Protein AF-U9UPV9-F1 (afdb_monomer_lite)

Sequence (85 aa):
MKSTTAIIVGLIQYEPPVIDDTTQEEITAGKHVVKLEDISLVSTNRNNTNGQSLNLPWMNAQSTALEENPIPNMSTSPVNNEGSS

Organism: Rhizophagus irregularis (strain DAOM 181602 / DAOM 197198 / MUCL 43194) (NCBI:txid747089)

Structure (mmCIF, N/CA/C/O backbone):
data_AF-U9UPV9-F1
#
_entry.id   AF-U9UPV9-F1
#
loop_
_atom_site.group_PDB
_atom_site.id
_atom_site.type_symbol
_atom_site.label_atom_id
_atom_site.label_alt_id
_atom_site.label_comp_id
_atom_site.label_asym_id
_atom_site.label_entity_id
_atom_site.label_seq_id
_atom_site.pdbx_PDB_ins_code
_atom_site.Cartn_x
_atom_site.Cartn_y
_atom_site.Cartn_z
_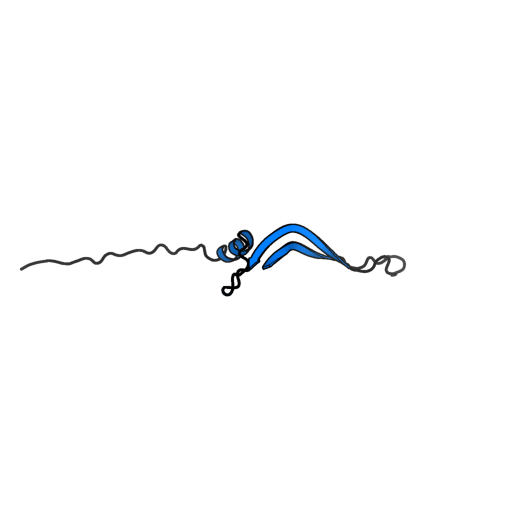atom_site.occupancy
_atom_site.B_iso_or_equiv
_atom_site.auth_seq_id
_atom_site.auth_comp_id
_atom_site.auth_asym_id
_atom_site.auth_atom_id
_atom_site.pdbx_PDB_model_num
ATOM 1 N N . MET A 1 1 ? -10.931 13.988 25.877 1.00 67.38 1 MET A N 1
ATOM 2 C CA . MET A 1 1 ? -10.783 14.368 24.447 1.00 67.38 1 MET A CA 1
ATOM 3 C C . MET A 1 1 ? -11.075 13.137 23.605 1.00 67.38 1 MET A C 1
ATOM 5 O O . MET A 1 1 ? -10.663 12.051 24.001 1.00 67.38 1 MET A O 1
ATOM 9 N N . LYS A 1 2 ? -11.786 13.279 22.482 1.00 76.19 2 LYS A N 1
ATOM 10 C CA . LYS A 1 2 ? -12.016 12.167 21.547 1.00 76.19 2 LYS A CA 1
ATOM 11 C C . LYS A 1 2 ? -10.867 12.123 20.539 1.00 76.19 2 LYS A C 1
ATOM 13 O O . LYS A 1 2 ? -10.499 13.164 20.006 1.00 76.19 2 LYS A O 1
ATOM 18 N N . SER A 1 3 ? -10.295 10.947 20.320 1.00 83.19 3 SER A N 1
ATOM 19 C CA . SER A 1 3 ? -9.255 10.702 19.321 1.00 83.19 3 SER A CA 1
ATOM 20 C C . SER A 1 3 ? -9.708 9.565 18.416 1.00 83.19 3 SER A C 1
ATOM 22 O O . SER A 1 3 ? -10.309 8.605 18.894 1.00 83.19 3 SER A O 1
ATOM 24 N N . THR A 1 4 ? -9.426 9.674 17.124 1.00 86.12 4 THR A N 1
ATOM 25 C CA . THR A 1 4 ? -9.716 8.628 16.145 1.00 86.12 4 THR A CA 1
ATOM 26 C C . THR A 1 4 ? -8.395 8.125 15.593 1.00 86.12 4 THR A C 1
ATOM 28 O O . THR A 1 4 ? -7.622 8.912 15.050 1.00 86.12 4 THR A O 1
ATOM 31 N N . THR A 1 5 ? -8.139 6.829 15.733 1.00 87.38 5 THR A N 1
ATOM 32 C CA . THR A 1 5 ? -6.977 6.155 15.152 1.00 87.38 5 THR A CA 1
ATOM 33 C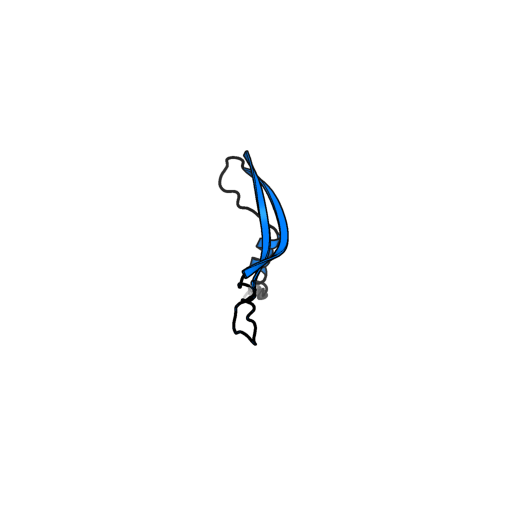 C . THR A 1 5 ? -7.426 5.382 13.920 1.00 87.38 5 THR A C 1
ATOM 35 O O . THR A 1 5 ? -8.365 4.593 14.005 1.00 87.38 5 THR A O 1
ATOM 38 N N . ALA A 1 6 ? -6.758 5.593 12.788 1.00 88.56 6 ALA A N 1
ATOM 39 C CA . ALA A 1 6 ? -6.923 4.762 11.601 1.00 88.56 6 ALA A CA 1
ATOM 40 C C . ALA A 1 6 ? -5.835 3.687 11.580 1.00 88.56 6 ALA A C 1
ATOM 42 O O . ALA A 1 6 ? -4.665 3.985 11.822 1.00 88.56 6 ALA A O 1
ATOM 43 N N . ILE A 1 7 ? -6.226 2.452 11.294 1.00 89.00 7 ILE A N 1
ATOM 44 C CA . ILE A 1 7 ? -5.317 1.330 11.096 1.00 89.00 7 ILE A CA 1
ATOM 45 C C . ILE A 1 7 ? -5.518 0.819 9.689 1.00 89.00 7 ILE A C 1
ATOM 47 O O . ILE A 1 7 ? -6.641 0.555 9.271 1.00 89.00 7 ILE A O 1
ATOM 51 N N . ILE A 1 8 ? -4.406 0.714 8.979 1.00 91.38 8 ILE A N 1
ATOM 52 C CA . ILE A 1 8 ? -4.357 0.326 7.584 1.00 91.38 8 ILE A CA 1
ATOM 53 C C . ILE A 1 8 ? -3.584 -0.984 7.531 1.00 91.38 8 ILE A C 1
ATOM 55 O O . ILE A 1 8 ? -2.433 -1.038 7.965 1.00 91.38 8 ILE A O 1
ATOM 59 N N . VAL A 1 9 ? -4.231 -2.030 7.029 1.00 90.56 9 VAL A N 1
ATOM 60 C CA . VAL A 1 9 ? -3.633 -3.351 6.840 1.00 90.56 9 VAL A CA 1
ATOM 61 C C . VAL A 1 9 ? -3.413 -3.550 5.353 1.00 90.56 9 VAL A C 1
ATOM 63 O O . VAL A 1 9 ? -4.288 -3.274 4.533 1.00 90.56 9 VAL A O 1
ATOM 66 N N . GLY A 1 10 ? -2.220 -3.995 4.995 1.00 92.25 10 GLY A N 1
ATOM 67 C CA . GLY A 1 10 ? -1.870 -4.219 3.609 1.00 92.25 10 GLY A CA 1
ATOM 68 C C . GLY A 1 10 ? -0.443 -4.704 3.446 1.00 92.25 10 GLY A C 1
ATOM 69 O O . GLY A 1 10 ? 0.352 -4.702 4.388 1.00 92.25 10 GLY A O 1
ATOM 70 N N . LEU A 1 11 ? -0.121 -5.093 2.220 1.00 95.19 11 LEU A N 1
ATOM 71 C CA . LEU A 1 11 ? 1.203 -5.549 1.830 1.00 95.19 11 LEU A CA 1
ATOM 72 C C . LEU A 1 11 ? 1.959 -4.423 1.140 1.00 95.19 11 LEU A C 1
ATOM 74 O O . LEU A 1 11 ? 1.445 -3.767 0.233 1.00 95.19 11 LEU A O 1
ATOM 78 N N . ILE A 1 12 ? 3.210 -4.234 1.544 1.00 94.75 12 ILE A N 1
ATOM 79 C CA . ILE A 1 12 ? 4.143 -3.352 0.850 1.00 94.75 12 ILE A CA 1
ATOM 80 C C . ILE A 1 12 ? 5.000 -4.231 -0.052 1.00 94.75 12 ILE A C 1
ATOM 82 O O . ILE A 1 12 ? 5.740 -5.088 0.425 1.00 94.75 12 ILE A O 1
ATOM 86 N N . GLN A 1 13 ? 4.898 -4.014 -1.357 1.00 95.69 13 GLN A N 1
ATOM 87 C CA . GLN A 1 13 ? 5.658 -4.737 -2.365 1.00 95.69 13 GLN A CA 1
ATOM 88 C C . GLN A 1 13 ? 6.522 -3.756 -3.151 1.00 95.69 13 GLN A C 1
ATOM 90 O O . GLN A 1 13 ? 6.078 -2.666 -3.501 1.00 95.69 13 GLN A O 1
ATOM 95 N N . TYR A 1 14 ? 7.763 -4.135 -3.435 1.00 97.06 14 TYR A N 1
ATOM 96 C CA . TYR A 1 14 ? 8.594 -3.407 -4.386 1.00 97.06 14 TYR A CA 1
ATOM 97 C C . TYR A 1 14 ? 8.357 -3.941 -5.801 1.00 97.06 14 TYR A C 1
ATOM 99 O O . TYR A 1 14 ? 8.408 -5.151 -6.023 1.00 97.06 14 TYR A O 1
ATOM 107 N N . GLU A 1 15 ? 8.108 -3.038 -6.742 1.00 96.62 15 GLU A N 1
ATOM 108 C CA . GLU A 1 15 ? 8.101 -3.311 -8.176 1.00 96.62 15 GLU A CA 1
ATOM 109 C C . GLU A 1 15 ? 9.413 -2.767 -8.769 1.00 96.62 15 GLU A C 1
ATOM 111 O O . GLU A 1 15 ? 9.672 -1.565 -8.639 1.00 96.62 15 GLU A O 1
ATOM 116 N N . PRO A 1 16 ? 10.266 -3.622 -9.367 1.00 95.44 16 PRO A N 1
ATOM 117 C CA . PRO A 1 16 ? 11.527 -3.185 -9.959 1.00 95.44 16 PRO A CA 1
ATOM 118 C C . PRO A 1 16 ? 11.299 -2.293 -11.190 1.00 95.44 16 PRO A C 1
ATOM 120 O O . PRO A 1 16 ? 10.216 -2.333 -11.782 1.00 95.44 16 PRO A O 1
ATOM 123 N N . PRO A 1 17 ? 12.304 -1.488 -11.582 1.00 95.88 17 PRO A N 1
ATOM 124 C CA . PRO A 1 17 ? 12.227 -0.684 -12.795 1.00 95.88 17 PRO A CA 1
ATOM 125 C C . PRO A 1 17 ? 12.042 -1.561 -14.036 1.00 95.88 17 PRO A C 1
ATOM 127 O O . PRO A 1 17 ? 12.515 -2.698 -14.090 1.00 95.88 17 PRO A O 1
ATOM 130 N N . VAL A 1 18 ? 11.371 -1.007 -15.044 1.00 96.44 18 VAL A N 1
ATOM 131 C CA . VAL A 1 18 ? 11.217 -1.637 -16.358 1.00 96.44 18 VAL A CA 1
ATOM 132 C C . VAL A 1 18 ? 12.299 -1.086 -17.274 1.00 96.44 18 VAL A C 1
ATOM 134 O O . VAL A 1 18 ? 12.357 0.124 -17.495 1.00 96.44 18 VAL A O 1
ATOM 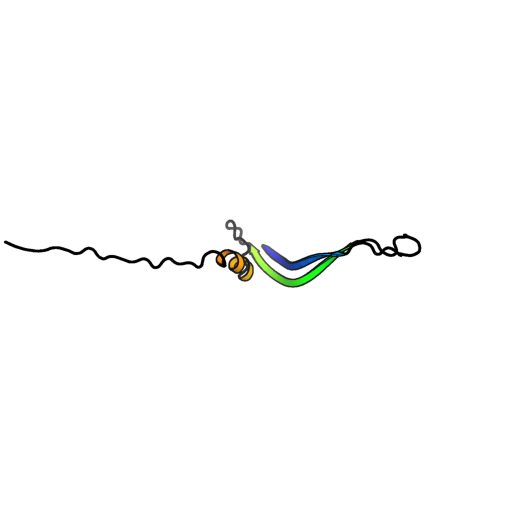137 N N . ILE A 1 19 ? 13.138 -1.973 -17.801 1.00 96.25 19 ILE A N 1
ATOM 138 C CA . ILE A 1 19 ? 14.228 -1.644 -18.723 1.00 96.25 19 ILE A CA 1
ATOM 139 C C . ILE A 1 19 ? 13.821 -2.104 -20.125 1.00 96.25 19 ILE A C 1
ATOM 141 O O . ILE A 1 19 ? 13.257 -3.186 -20.280 1.00 96.25 19 ILE A O 1
ATOM 145 N N . ASP A 1 20 ? 14.074 -1.276 -21.137 1.00 95.19 20 ASP A N 1
ATOM 146 C CA . ASP A 1 20 ? 13.965 -1.676 -22.539 1.00 95.19 20 ASP A CA 1
ATOM 147 C C . ASP A 1 20 ? 15.137 -2.598 -22.890 1.00 95.19 20 ASP A C 1
ATOM 149 O O . ASP A 1 20 ? 16.296 -2.184 -22.867 1.00 95.19 20 ASP A O 1
ATOM 153 N N . ASP A 1 21 ? 14.852 -3.847 -23.250 1.00 92.31 21 ASP A N 1
ATOM 154 C CA . ASP A 1 21 ? 15.891 -4.825 -23.586 1.00 92.31 21 ASP A CA 1
ATOM 155 C C . ASP A 1 21 ? 16.720 -4.426 -24.824 1.00 92.31 21 ASP A C 1
ATOM 157 O O . ASP A 1 21 ? 17.874 -4.844 -24.962 1.00 92.31 21 ASP A O 1
ATOM 161 N N . THR A 1 22 ? 16.160 -3.600 -25.715 1.00 95.00 22 THR A N 1
ATOM 162 C CA . THR A 1 22 ? 16.793 -3.178 -26.973 1.00 95.00 22 THR A CA 1
ATOM 163 C C . THR A 1 22 ? 17.734 -1.998 -26.769 1.00 95.00 22 THR A C 1
ATOM 165 O O . THR A 1 22 ? 18.837 -1.987 -27.316 1.00 95.00 22 THR A O 1
ATOM 168 N N . THR A 1 23 ? 17.307 -0.991 -26.005 1.00 94.38 23 THR A N 1
ATOM 169 C CA . THR A 1 23 ? 18.078 0.246 -25.790 1.00 94.38 23 THR A CA 1
ATOM 170 C C . THR A 1 23 ? 18.843 0.251 -24.470 1.00 94.38 23 THR A C 1
ATOM 172 O O . THR A 1 23 ? 19.738 1.074 -24.298 1.00 94.38 23 THR A O 1
ATOM 175 N N . GLN A 1 24 ? 18.535 -0.684 -23.562 1.00 92.44 24 GLN A N 1
ATOM 176 C CA . GLN A 1 24 ? 19.016 -0.727 -22.175 1.00 92.44 24 GLN A CA 1
ATOM 177 C C . GLN A 1 24 ? 18.627 0.517 -21.359 1.00 92.44 24 GLN A C 1
ATOM 179 O O . GLN A 1 24 ? 19.184 0.763 -20.289 1.00 92.44 24 GLN A O 1
ATOM 184 N N . GLU A 1 25 ? 17.668 1.307 -21.847 1.00 93.88 25 GLU A N 1
ATOM 185 C CA . GLU A 1 25 ? 17.175 2.490 -21.154 1.00 93.88 25 GLU A CA 1
ATOM 186 C C . GLU A 1 25 ? 16.023 2.138 -20.210 1.00 93.88 25 GLU A C 1
ATOM 188 O O . GLU A 1 25 ? 15.211 1.246 -20.462 1.00 93.88 25 GLU A O 1
ATOM 193 N N . GLU A 1 26 ? 15.945 2.860 -19.096 1.00 93.75 26 GLU A N 1
ATOM 194 C CA . GLU A 1 26 ? 14.860 2.708 -18.135 1.00 93.75 26 GLU A CA 1
ATOM 195 C C . GLU A 1 26 ? 13.583 3.368 -18.673 1.00 93.75 26 GLU A C 1
ATOM 197 O O . GLU A 1 26 ? 13.519 4.582 -18.863 1.00 93.75 26 GLU A O 1
ATOM 202 N N . ILE A 1 27 ? 12.542 2.565 -18.886 1.00 93.62 27 ILE A N 1
ATOM 203 C CA . ILE A 1 27 ? 11.219 3.027 -19.324 1.00 93.62 27 ILE A CA 1
ATOM 204 C C . ILE A 1 27 ? 10.421 3.539 -18.123 1.00 93.62 27 ILE A C 1
ATOM 206 O O . ILE A 1 27 ? 9.619 4.469 -18.224 1.00 93.62 27 ILE A O 1
ATOM 210 N N . THR A 1 28 ? 10.568 2.886 -16.970 1.00 94.38 28 THR A N 1
ATOM 211 C CA . THR A 1 28 ? 9.823 3.223 -15.756 1.00 94.38 28 THR A CA 1
ATOM 212 C C . THR A 1 28 ? 10.649 2.922 -14.521 1.00 94.38 28 THR A C 1
ATOM 214 O O . THR A 1 28 ? 11.159 1.813 -14.373 1.00 94.38 28 THR A O 1
ATOM 217 N N . ALA A 1 29 ? 10.693 3.887 -13.605 1.00 95.06 29 ALA A N 1
ATOM 218 C CA . ALA A 1 29 ? 11.365 3.738 -12.326 1.00 95.06 29 ALA A CA 1
ATOM 219 C C . ALA A 1 29 ? 10.691 2.710 -11.422 1.00 95.06 29 ALA A C 1
ATOM 221 O O . ALA A 1 29 ? 9.462 2.598 -11.361 1.00 95.06 29 ALA A O 1
ATOM 222 N N . GLY A 1 30 ? 11.525 1.992 -10.671 1.00 95.31 30 GLY A N 1
ATOM 223 C CA . GLY A 1 30 ? 11.059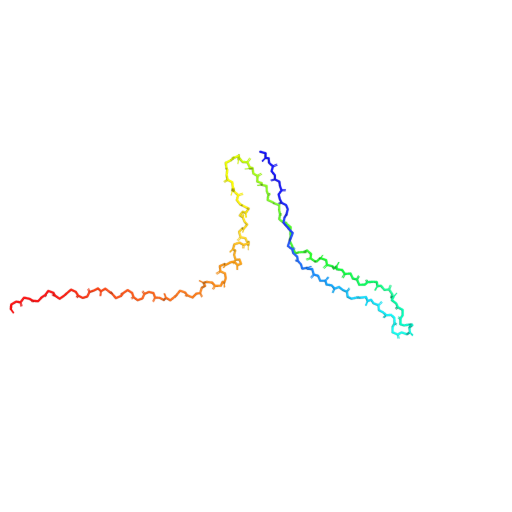 1.093 -9.628 1.00 95.31 30 GLY A CA 1
ATOM 224 C C . GLY A 1 30 ? 10.310 1.862 -8.541 1.00 95.31 30 GLY A C 1
ATOM 225 O O . GLY A 1 30 ? 10.633 3.010 -8.228 1.00 95.31 30 GLY A O 1
ATOM 226 N N . LYS A 1 31 ? 9.299 1.230 -7.949 1.00 96.00 31 LYS A N 1
ATOM 227 C CA . LYS A 1 31 ? 8.414 1.872 -6.972 1.00 96.00 31 LYS A CA 1
ATOM 228 C C . LYS A 1 31 ? 7.977 0.902 -5.887 1.00 96.00 31 LYS A C 1
ATOM 230 O O . LYS A 1 31 ? 7.851 -0.298 -6.108 1.00 96.00 31 LYS A O 1
ATOM 235 N N . HIS A 1 32 ? 7.681 1.440 -4.711 1.00 96.12 32 HIS A N 1
ATOM 236 C CA . HIS A 1 32 ? 6.955 0.693 -3.692 1.00 96.12 32 HIS A CA 1
ATOM 237 C C . HIS A 1 32 ? 5.453 0.854 -3.916 1.00 96.12 32 HIS A C 1
ATOM 239 O O . HIS A 1 32 ? 4.946 1.971 -4.020 1.00 96.12 32 HIS A O 1
ATOM 245 N N . VAL A 1 33 ? 4.746 -0.268 -3.973 1.00 94.69 33 VAL A N 1
ATOM 246 C CA . VAL A 1 33 ? 3.292 -0.337 -4.078 1.00 94.69 33 VAL A CA 1
ATOM 247 C C . VAL A 1 33 ? 2.740 -0.871 -2.769 1.00 94.69 33 VAL A C 1
ATOM 249 O O . VAL A 1 33 ? 3.143 -1.931 -2.291 1.00 94.69 33 VAL A O 1
ATOM 252 N N . VAL A 1 34 ? 1.798 -0.129 -2.196 1.00 94.12 34 VAL A N 1
ATOM 253 C CA . VAL A 1 34 ? 1.051 -0.567 -1.020 1.00 94.12 34 VAL A CA 1
ATOM 254 C C . VAL A 1 34 ? -0.290 -1.116 -1.493 1.00 94.12 34 VAL A C 1
ATOM 256 O O . VAL A 1 34 ? -1.116 -0.377 -2.028 1.00 94.12 34 VAL A O 1
ATOM 259 N N . LYS A 1 35 ? -0.502 -2.418 -1.312 1.00 93.62 35 LYS A N 1
ATOM 260 C CA . LYS A 1 35 ? -1.776 -3.091 -1.572 1.00 93.62 35 LYS A CA 1
ATOM 261 C C . LYS A 1 35 ? -2.560 -3.135 -0.272 1.00 93.62 35 LYS A C 1
ATOM 263 O O . LYS A 1 35 ? -2.178 -3.851 0.648 1.00 93.62 35 LYS A O 1
ATOM 268 N N . LEU A 1 36 ? -3.611 -2.330 -0.192 1.00 92.81 36 LEU A N 1
ATOM 269 C CA . LEU A 1 36 ? -4.460 -2.243 0.990 1.00 92.81 36 LEU A CA 1
ATOM 270 C C . LEU A 1 36 ? -5.466 -3.388 1.001 1.00 92.81 36 LEU A C 1
ATOM 272 O O . LEU A 1 36 ? -6.174 -3.595 0.019 1.00 92.81 36 LEU A O 1
ATOM 276 N N . GLU A 1 37 ? -5.515 -4.107 2.114 1.00 91.06 37 GLU A N 1
ATOM 277 C CA . GLU A 1 37 ? -6.479 -5.178 2.357 1.00 91.06 37 GLU A CA 1
ATOM 278 C C . GLU A 1 37 ? -7.665 -4.655 3.163 1.00 91.06 37 GLU A C 1
ATOM 280 O O . GLU A 1 37 ? -8.810 -4.915 2.804 1.00 91.06 37 GLU A O 1
ATOM 285 N N . ASP A 1 38 ? -7.400 -3.877 4.219 1.00 89.56 38 ASP A N 1
ATOM 286 C CA . ASP A 1 38 ? -8.450 -3.342 5.083 1.00 89.56 38 ASP A CA 1
ATOM 287 C C . ASP A 1 38 ? -8.060 -2.004 5.732 1.00 89.56 38 ASP A C 1
ATOM 289 O O . ASP A 1 38 ? -6.881 -1.671 5.901 1.00 89.56 38 ASP A O 1
ATOM 293 N N . ILE A 1 39 ? -9.078 -1.231 6.111 1.00 90.06 39 ILE A N 1
ATOM 294 C CA . ILE A 1 39 ? -8.957 0.018 6.858 1.00 90.06 39 ILE A CA 1
ATOM 295 C C . ILE A 1 39 ? -9.966 0.001 8.004 1.00 90.06 39 ILE A C 1
ATOM 297 O O . ILE A 1 39 ? -11.177 0.043 7.805 1.00 90.06 39 ILE A O 1
ATOM 301 N N . SER A 1 40 ? -9.453 0.044 9.228 1.00 88.62 40 SER A N 1
ATOM 302 C CA . SER A 1 40 ? -10.253 0.114 10.447 1.00 88.62 40 SER A CA 1
ATOM 303 C C . SER A 1 40 ? -10.108 1.478 11.117 1.00 88.62 40 SER A C 1
ATOM 305 O O . SER A 1 40 ? -9.003 1.996 11.279 1.00 88.62 40 SER A O 1
ATOM 307 N N . LEU A 1 41 ? -11.226 2.053 11.563 1.00 88.69 41 LEU A N 1
ATOM 308 C CA . LEU A 1 41 ? -11.250 3.294 12.338 1.00 88.69 41 LEU A CA 1
ATOM 309 C C . LEU A 1 41 ? -11.638 2.989 13.783 1.00 88.69 41 LEU A C 1
ATOM 311 O O . LEU A 1 41 ? -12.735 2.504 14.050 1.00 88.69 41 LEU A O 1
ATOM 315 N N . VAL A 1 42 ? -10.764 3.324 14.730 1.00 85.38 42 VAL A N 1
ATOM 316 C CA . VAL A 1 42 ? -11.018 3.142 16.161 1.00 85.38 42 VAL A CA 1
ATOM 317 C C . VAL A 1 42 ? -11.104 4.500 16.837 1.00 85.38 42 VAL A C 1
ATOM 319 O O . VAL A 1 42 ? -10.120 5.227 16.961 1.00 85.38 42 VAL A O 1
ATOM 322 N N . SER A 1 43 ? -12.303 4.845 17.296 1.00 85.31 43 SER A N 1
ATOM 323 C CA . SER A 1 43 ? -12.520 6.043 18.104 1.00 85.31 43 SER A CA 1
ATOM 324 C C . SER A 1 43 ? -12.303 5.715 19.576 1.00 85.31 43 SER A C 1
ATOM 326 O O . SER A 1 43 ? -12.973 4.849 20.132 1.00 85.31 43 SER A O 1
ATOM 328 N N . THR A 1 44 ? -11.390 6.428 20.225 1.00 77.25 44 THR A N 1
ATOM 329 C CA . THR A 1 44 ? -11.118 6.308 21.658 1.00 77.25 44 THR A CA 1
ATOM 330 C C . THR A 1 44 ? -11.503 7.596 22.369 1.00 77.25 44 THR A C 1
ATOM 332 O O . THR A 1 44 ? -11.185 8.710 21.940 1.00 77.25 44 THR A O 1
ATOM 335 N N . ASN A 1 45 ? -12.212 7.457 23.485 1.00 74.81 45 ASN A N 1
ATOM 336 C CA . ASN A 1 45 ? -12.431 8.566 24.397 1.00 74.81 45 ASN A CA 1
ATOM 337 C C . ASN A 1 45 ? -11.394 8.456 25.511 1.00 74.81 45 ASN A C 1
ATOM 339 O O . ASN A 1 45 ? -11.558 7.661 26.432 1.00 74.81 45 ASN A O 1
ATOM 343 N N . ARG A 1 46 ? -10.304 9.224 25.407 1.00 66.00 46 ARG A N 1
ATOM 344 C CA . ARG A 1 46 ? -9.318 9.297 26.486 1.00 66.00 46 ARG A CA 1
ATOM 345 C C . ARG A 1 46 ? -9.942 10.082 27.638 1.00 66.00 46 ARG A C 1
ATOM 347 O O . ARG A 1 46 ? -9.963 11.317 27.607 1.00 66.00 46 ARG A O 1
ATOM 354 N N . ASN A 1 47 ? -10.464 9.359 28.628 1.00 61.72 47 ASN A N 1
ATOM 355 C CA . ASN A 1 47 ? -10.549 9.874 29.989 1.00 61.72 47 ASN A CA 1
ATOM 356 C C . ASN A 1 47 ? -9.119 9.911 30.541 1.00 61.72 47 ASN A C 1
ATOM 358 O O . ASN A 1 47 ? -8.348 8.985 30.308 1.00 61.72 47 ASN A O 1
ATOM 362 N N . ASN A 1 48 ? -8.750 10.984 31.240 1.00 57.84 48 ASN A N 1
ATOM 363 C CA . ASN A 1 48 ? -7.387 11.262 31.729 1.00 57.84 48 ASN A CA 1
ATOM 364 C C . ASN A 1 48 ? -6.855 10.262 32.786 1.00 57.84 48 ASN A C 1
ATOM 366 O O . ASN A 1 48 ? -5.925 10.574 33.521 1.00 57.84 48 ASN A O 1
ATOM 370 N N . THR A 1 49 ? -7.426 9.067 32.893 1.00 54.12 49 THR A N 1
ATOM 371 C CA . THR A 1 49 ? -7.009 8.015 33.818 1.00 54.12 49 THR A CA 1
ATOM 372 C C . THR A 1 49 ? -6.169 6.984 33.066 1.00 54.12 49 THR A C 1
ATOM 374 O O . THR A 1 49 ? -6.707 6.135 32.365 1.00 54.12 49 THR A O 1
ATOM 377 N N . ASN A 1 50 ? -4.848 7.122 33.191 1.00 55.28 50 ASN A N 1
ATOM 378 C CA . ASN A 1 50 ? -3.793 6.124 32.976 1.00 55.28 50 ASN A CA 1
ATOM 379 C C . ASN A 1 50 ? -4.030 5.051 31.887 1.00 55.28 50 ASN A C 1
ATOM 381 O O . ASN A 1 50 ? -4.612 4.001 32.135 1.00 55.28 50 ASN A O 1
ATOM 385 N N . GLY A 1 51 ? -3.439 5.278 30.708 1.00 60.50 51 GLY A N 1
ATOM 386 C CA . GLY A 1 51 ? -2.805 4.208 29.927 1.00 60.50 51 GLY A CA 1
ATOM 387 C C . GLY A 1 51 ? -3.692 3.182 29.215 1.00 60.50 51 GLY A C 1
ATOM 388 O O . GLY A 1 51 ? -3.228 2.065 29.010 1.00 60.50 51 GLY A O 1
ATOM 389 N N . GLN A 1 52 ? -4.922 3.510 28.804 1.00 61.41 52 GLN A N 1
ATOM 390 C CA . GLN A 1 52 ? -5.682 2.589 27.944 1.00 61.41 52 GLN A CA 1
ATOM 391 C C . GLN A 1 52 ? -4.984 2.407 26.585 1.00 61.41 52 GLN A C 1
ATOM 393 O O . GLN A 1 52 ? -4.912 3.337 25.777 1.00 61.41 52 GLN A O 1
ATOM 398 N N . SER A 1 53 ? -4.459 1.201 26.354 1.00 64.06 53 SER A N 1
ATOM 399 C CA . SER A 1 53 ? -3.885 0.764 25.084 1.00 64.06 53 SER A CA 1
ATOM 400 C C . SER A 1 53 ? -4.983 0.427 24.072 1.00 64.06 53 SER A C 1
ATOM 402 O O . SER A 1 53 ? -6.123 0.111 24.419 1.00 64.06 53 SER A O 1
ATOM 404 N N . LEU A 1 54 ? -4.644 0.542 22.790 1.00 69.19 54 LEU A N 1
ATOM 405 C CA . LEU A 1 54 ? -5.555 0.265 21.688 1.00 69.19 54 LEU A CA 1
ATOM 406 C C . LEU A 1 54 ? -5.785 -1.252 21.578 1.00 69.19 54 LEU A C 1
ATOM 408 O O . LEU A 1 54 ? -4.889 -1.979 21.161 1.00 69.19 54 LEU A O 1
ATOM 412 N N . ASN A 1 55 ? -6.967 -1.728 21.973 1.00 68.06 55 ASN A N 1
ATOM 413 C CA . ASN A 1 55 ? -7.323 -3.146 21.908 1.00 68.06 55 ASN A CA 1
ATOM 414 C C . ASN A 1 55 ? -8.032 -3.451 20.577 1.00 68.06 55 ASN A C 1
ATOM 416 O O . ASN A 1 55 ? -9.179 -3.047 20.380 1.00 68.06 55 ASN A O 1
ATOM 420 N N . LEU A 1 56 ? -7.337 -4.136 19.664 1.00 71.94 56 LEU A N 1
ATOM 421 C CA . LEU A 1 56 ? -7.888 -4.611 18.393 1.00 71.94 56 LEU A CA 1
ATOM 422 C C . LEU A 1 56 ? -8.040 -6.135 18.434 1.00 71.94 56 LEU A C 1
ATOM 424 O O . LEU A 1 56 ? -7.026 -6.827 18.555 1.00 71.94 56 LEU A O 1
ATOM 428 N N . PRO A 1 57 ? -9.265 -6.675 18.287 1.00 64.12 57 PRO A N 1
ATOM 429 C CA . PRO A 1 57 ? -9.514 -8.111 18.421 1.00 64.12 57 PRO A CA 1
ATOM 430 C C . PRO A 1 57 ? -8.656 -8.971 17.485 1.00 64.12 57 PRO A C 1
ATOM 432 O O . PRO A 1 57 ? -8.122 -9.996 17.898 1.00 64.12 57 PRO A O 1
ATOM 435 N N . TRP A 1 58 ? -8.469 -8.525 16.242 1.00 69.25 58 TRP A N 1
ATOM 436 C CA . TRP A 1 58 ? -7.693 -9.243 15.228 1.00 69.25 58 TRP A CA 1
ATOM 437 C C . TRP A 1 58 ? -6.175 -9.134 15.428 1.00 69.25 58 TRP A C 1
ATOM 439 O O . TRP A 1 58 ? -5.438 -10.013 14.994 1.00 69.25 58 TRP A O 1
ATOM 449 N N . MET A 1 59 ? -5.704 -8.104 16.135 1.00 64.69 59 MET A N 1
ATOM 450 C CA . MET A 1 59 ? -4.287 -7.943 16.471 1.00 64.69 59 MET A CA 1
ATOM 451 C C . MET A 1 59 ? -3.890 -8.856 17.644 1.00 64.69 59 MET A C 1
ATOM 453 O O . MET A 1 59 ? -2.770 -9.349 17.692 1.00 64.69 59 MET A O 1
ATOM 457 N N . ASN A 1 60 ? -4.828 -9.150 18.554 1.00 64.44 60 ASN A N 1
ATOM 458 C CA . ASN A 1 60 ? -4.613 -10.119 19.635 1.00 64.44 60 ASN A CA 1
ATOM 459 C C . ASN A 1 60 ? -4.641 -11.577 19.140 1.00 64.44 60 ASN A C 1
ATOM 461 O O . ASN A 1 60 ? -3.971 -12.426 19.721 1.00 64.44 60 ASN A O 1
ATOM 465 N N . ALA A 1 61 ? -5.387 -11.868 18.066 1.00 58.41 61 ALA A N 1
ATOM 466 C CA . ALA A 1 61 ? -5.515 -13.219 17.511 1.00 58.41 61 ALA A CA 1
ATOM 467 C C . ALA A 1 61 ? -4.200 -13.769 16.924 1.00 58.41 61 ALA A C 1
ATOM 469 O O . ALA A 1 61 ? -3.978 -14.978 16.932 1.00 58.41 61 ALA A O 1
ATOM 470 N N . GLN A 1 62 ? -3.305 -12.893 16.450 1.00 54.78 62 GLN A N 1
ATOM 471 C CA . GLN A 1 62 ? -1.990 -13.299 15.938 1.00 54.78 62 GLN A CA 1
ATOM 472 C C . GLN A 1 62 ? -1.027 -13.738 17.052 1.00 54.78 62 GLN A C 1
ATOM 474 O O . GLN A 1 62 ? -0.132 -14.539 16.798 1.00 54.78 62 GLN A O 1
ATOM 479 N N . SER A 1 63 ? -1.228 -13.269 18.287 1.00 53.22 63 SER A N 1
ATOM 480 C CA . SER A 1 63 ? -0.385 -13.638 19.431 1.00 53.22 63 SER A CA 1
ATOM 481 C C . SER A 1 63 ? -0.722 -15.020 19.995 1.00 53.22 63 SER A C 1
ATOM 483 O O . SER A 1 63 ? 0.159 -15.701 20.508 1.00 53.22 63 SER A O 1
ATOM 485 N N . THR A 1 64 ? -1.979 -15.461 19.888 1.00 51.84 64 THR A N 1
ATOM 486 C CA . THR A 1 64 ? -2.448 -16.736 20.461 1.00 51.84 64 THR A CA 1
ATOM 487 C C . THR A 1 64 ? -2.243 -17.947 19.548 1.00 51.84 64 THR A C 1
ATOM 489 O O . THR A 1 64 ? -2.349 -19.077 20.008 1.00 51.84 64 THR A O 1
ATOM 492 N N . ALA A 1 65 ? -1.911 -17.751 18.267 1.00 51.78 65 ALA A N 1
ATOM 493 C CA . ALA A 1 65 ? -1.747 -18.852 17.309 1.00 51.78 65 ALA A CA 1
ATOM 494 C C . ALA A 1 65 ? -0.475 -19.707 17.520 1.00 51.78 65 ALA A C 1
ATOM 496 O O . ALA A 1 65 ? -0.298 -20.708 16.830 1.00 51.78 65 ALA A O 1
ATOM 497 N N . LEU A 1 66 ? 0.411 -19.338 18.455 1.00 52.00 66 LEU A N 1
ATOM 498 C CA . LEU A 1 66 ? 1.623 -20.102 18.791 1.00 52.00 66 LEU A CA 1
ATOM 499 C C . LEU A 1 66 ? 1.530 -20.872 20.122 1.00 52.00 66 LEU A C 1
ATOM 501 O O . LEU A 1 66 ? 2.504 -21.518 20.500 1.00 52.00 66 LEU A O 1
ATOM 505 N N . GLU A 1 67 ? 0.390 -20.845 20.823 1.00 52.88 67 GLU A N 1
ATOM 506 C CA . GLU A 1 67 ? 0.268 -21.407 22.181 1.00 52.88 67 GLU A CA 1
ATOM 507 C C . GLU A 1 67 ? -0.837 -22.470 22.331 1.00 52.88 67 GLU A C 1
ATOM 509 O O . GLU A 1 67 ? -1.379 -22.668 23.413 1.00 52.88 67 GLU A O 1
ATOM 514 N N . GLU A 1 68 ? -1.169 -23.212 21.271 1.00 45.50 68 GLU A N 1
ATOM 515 C CA . GLU A 1 68 ? -2.003 -24.416 21.406 1.00 45.50 68 GLU A CA 1
ATOM 516 C C . GLU A 1 68 ? -1.167 -25.686 21.277 1.00 45.50 68 GLU A C 1
ATOM 518 O O . GLU A 1 68 ? -1.122 -26.359 20.250 1.00 45.50 68 GLU A O 1
ATOM 523 N N . ASN A 1 69 ? -0.529 -26.047 22.386 1.00 47.47 69 ASN A N 1
ATOM 524 C CA . ASN A 1 69 ? -0.363 -27.455 22.716 1.00 47.47 69 ASN A CA 1
ATOM 525 C C . ASN A 1 69 ? -0.550 -27.629 24.233 1.00 47.47 69 ASN A C 1
ATOM 527 O O . ASN A 1 69 ? 0.430 -27.654 24.982 1.00 47.47 69 ASN A O 1
ATOM 531 N N . PRO A 1 70 ? -1.800 -27.679 24.733 1.00 50.69 70 PRO A N 1
ATOM 532 C CA . PRO A 1 70 ? -2.035 -27.961 26.137 1.00 50.69 70 PRO A CA 1
ATOM 533 C C . PRO A 1 70 ? -1.649 -29.418 26.406 1.00 50.69 70 PRO A C 1
ATOM 535 O O . PRO A 1 70 ? -2.347 -30.353 26.019 1.00 50.69 70 PRO A O 1
ATOM 538 N N . ILE A 1 71 ? -0.515 -29.613 27.079 1.00 54.56 71 ILE A N 1
ATOM 539 C CA . ILE A 1 71 ? -0.159 -30.898 27.682 1.00 54.56 71 ILE A CA 1
ATOM 540 C C . ILE A 1 71 ? -1.29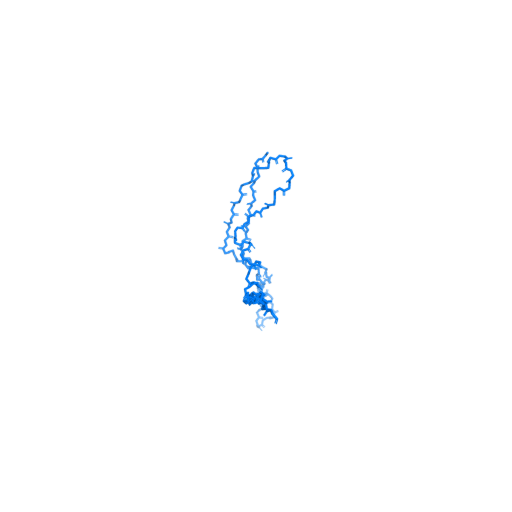9 -31.256 28.653 1.00 54.56 71 ILE A C 1
ATOM 542 O O . ILE A 1 71 ? -1.565 -30.472 29.570 1.00 54.56 71 ILE A O 1
ATOM 546 N N . PRO A 1 72 ? -1.997 -32.395 28.496 1.00 44.88 72 PRO A N 1
ATOM 547 C CA . PRO A 1 72 ? -3.029 -32.779 29.444 1.00 44.88 72 PRO A CA 1
ATOM 548 C C . PRO A 1 72 ? -2.389 -33.022 30.815 1.00 44.88 72 PRO A C 1
ATOM 550 O O . PRO A 1 72 ? -1.559 -33.915 30.993 1.00 44.88 72 PRO A O 1
ATOM 553 N N . ASN A 1 73 ? -2.776 -32.196 31.786 1.00 50.81 73 ASN A N 1
ATOM 554 C CA . ASN A 1 73 ? -2.421 -32.336 33.191 1.00 50.81 73 ASN A CA 1
ATOM 555 C C . ASN A 1 73 ? -3.005 -33.657 33.722 1.00 50.81 73 ASN A C 1
ATOM 557 O O . ASN A 1 73 ? -4.186 -33.728 34.065 1.00 50.81 73 ASN A O 1
ATOM 561 N N . MET A 1 74 ? -2.194 -34.717 33.767 1.00 43.47 74 MET A N 1
ATOM 562 C CA . MET A 1 74 ? -2.538 -35.935 34.499 1.00 43.47 74 MET A CA 1
ATOM 563 C C . MET A 1 74 ? -2.489 -35.624 35.996 1.00 43.47 74 MET A C 1
ATOM 565 O O . MET A 1 74 ? -1.458 -35.760 36.649 1.00 43.47 74 MET A O 1
ATOM 569 N N . SER A 1 75 ? -3.626 -35.187 36.536 1.00 44.44 75 SER A N 1
ATOM 570 C CA . SER A 1 75 ? -3.849 -35.090 37.973 1.00 44.44 75 SER A CA 1
ATOM 571 C C . SER A 1 75 ? -3.841 -36.501 38.567 1.00 44.44 75 SER A C 1
ATOM 573 O O . SER A 1 75 ? -4.850 -37.203 38.561 1.00 44.44 75 SER A O 1
ATOM 575 N N . THR A 1 76 ? -2.691 -36.956 39.059 1.00 54.22 76 THR A N 1
ATOM 576 C CA . THR A 1 76 ? -2.643 -38.119 39.947 1.00 54.22 76 THR A CA 1
ATOM 577 C C . THR A 1 76 ? -3.099 -37.664 41.330 1.00 54.22 76 THR A C 1
ATOM 579 O O . THR A 1 76 ? -2.377 -36.945 42.022 1.00 54.22 76 THR A O 1
ATOM 582 N N . SER A 1 77 ? -4.316 -38.042 41.722 1.00 48.84 77 SER A N 1
ATOM 583 C CA . SER A 1 77 ? -4.789 -37.894 43.104 1.00 48.84 77 SER A CA 1
ATOM 584 C C . SER A 1 77 ? -3.913 -38.720 44.064 1.00 48.84 77 SER A C 1
ATOM 586 O O . SER A 1 77 ? -3.440 -39.789 43.669 1.00 48.84 77 SER A O 1
ATOM 588 N N . PRO A 1 78 ? -3.681 -38.267 45.310 1.00 49.81 78 PRO A N 1
ATOM 589 C CA . PRO A 1 78 ? -2.898 -39.028 46.274 1.00 49.81 78 PRO A CA 1
ATOM 590 C C . PRO A 1 78 ? -3.702 -40.251 46.738 1.00 49.81 78 PRO A C 1
ATOM 592 O O . PRO A 1 78 ? -4.888 -40.146 47.048 1.00 49.81 78 PRO A O 1
ATOM 595 N N . VAL A 1 79 ? -3.067 -41.425 46.773 1.00 51.59 79 VAL A N 1
ATOM 596 C CA . VAL A 1 79 ? -3.635 -42.611 47.426 1.00 51.59 79 VAL A CA 1
ATOM 5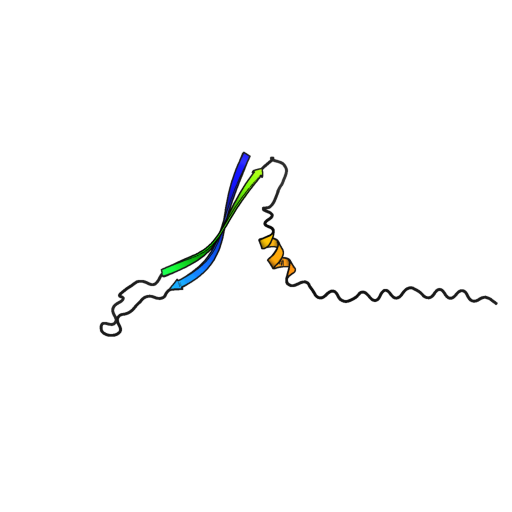97 C C . VAL A 1 79 ? -3.411 -42.467 48.928 1.00 51.59 79 VAL A C 1
ATOM 599 O O . VAL A 1 79 ? -2.283 -42.546 49.412 1.00 51.59 79 VAL A O 1
ATOM 602 N N . ASN A 1 80 ? -4.499 -42.245 49.659 1.00 52.62 80 ASN A N 1
ATOM 603 C CA . ASN A 1 80 ? -4.529 -42.262 51.115 1.00 52.62 80 ASN A CA 1
ATOM 604 C C . ASN A 1 80 ? -4.507 -43.731 51.558 1.00 52.62 80 ASN A C 1
ATOM 606 O O . ASN A 1 80 ? -5.470 -44.452 51.304 1.00 52.62 80 ASN A O 1
ATOM 610 N N . ASN A 1 81 ? -3.426 -44.188 52.191 1.00 47.78 81 ASN A N 1
ATOM 611 C CA . ASN A 1 81 ? -3.390 -45.525 52.780 1.00 47.78 81 ASN A CA 1
ATOM 612 C C . ASN A 1 81 ? -3.770 -45.435 54.264 1.00 47.78 81 ASN A C 1
ATOM 614 O O . ASN A 1 81 ? -2.907 -45.283 55.127 1.00 47.78 81 ASN A O 1
ATOM 618 N N . GLU A 1 82 ? -5.069 -45.492 54.552 1.00 50.53 82 GLU A N 1
ATOM 619 C CA . GLU A 1 82 ? -5.570 -45.851 55.879 1.00 50.53 82 GLU A CA 1
ATOM 620 C C . GLU A 1 82 ? -5.661 -47.382 55.947 1.00 50.53 82 GLU A C 1
ATOM 622 O O . GLU A 1 82 ? -6.500 -47.998 55.293 1.00 50.53 82 GLU A O 1
ATOM 627 N N . GLY A 1 83 ? -4.767 -48.004 56.717 1.00 38.53 83 GLY A N 1
ATOM 628 C CA . GLY A 1 83 ? -4.749 -49.445 56.954 1.00 38.53 83 GLY A CA 1
ATOM 629 C C . GLY A 1 83 ? -4.321 -49.733 58.386 1.00 38.53 83 GLY A C 1
ATOM 630 O O . GLY A 1 83 ? -3.161 -49.549 58.739 1.00 38.53 83 GLY A O 1
ATOM 631 N N . SER A 1 84 ? -5.302 -50.108 59.203 1.00 46.56 84 SER A N 1
ATOM 632 C CA . SER A 1 84 ? -5.212 -50.419 60.629 1.00 46.56 84 SER A CA 1
ATOM 633 C C . SER A 1 84 ? -4.564 -51.779 60.939 1.00 46.56 84 SER A C 1
ATOM 635 O O . SER A 1 84 ? -4.634 -52.691 60.117 1.00 46.56 84 SER A O 1
ATOM 637 N N . SER A 1 85 ? -4.105 -51.881 62.200 1.00 46.38 85 SER A N 1
ATOM 638 C CA . SER A 1 85 ? -3.750 -53.067 63.015 1.00 46.38 85 SER A CA 1
ATOM 639 C C . SER A 1 85 ? -2.340 -53.643 62.904 1.00 46.38 85 SER A C 1
ATOM 641 O O . SER A 1 85 ? -1.952 -54.148 61.834 1.00 46.38 85 SER A O 1
#

Radius of gyration: 28.72 Å; chains: 1; bounding box: 32×67×90 Å

Foldseek 3Di:
DKDKDKDWDWDWDKDQFDADPVPRHTPGHIDIDTGTDDMDIDIDDDDVPDDDDDDDPVVVVVVCPVPPDPDPPPPDDDDDDDDDD

Secondary structure (DSSP, 8-state):
-EEEEEEEEEEEEEEPPEE-TTT--EEE--EEEEEEEEEEEEEEE--SSS------HHHHHHHHTT-------------------

pLDDT: mean 73.94, std 19.35, range [38.53, 97.06]